Protein 6HFO (pdb70)

Nearest PDB structures (foldseek):
  6hfo-assembly1_A  TM=1.007E+00  e=9.402E-34  Homo sapiens
  6hfm-assembly1_A  TM=7.634E-01  e=5.425E-09  Saccharomyces cerevisiae
  6hft-assembly1_A  TM=7.660E-01  e=8.955E-09  Saccharomyces cerevisiae
  4eku-assembly1_A  TM=6.305E-01  e=1.283E-01  Homo sapiens
  3o13-assembly1_A  TM=3.654E-01  e=8.949E-01  Staphylococcus aureus subsp. aureus Mu50

Solvent-accessible surface area: 8752 Å² total; per-residue (Å²): 79,60,33,10,132,12,0,128,79,38,110,10,58,10,40,65,60,83,201,42,116,16,66,117,113,0,36,51,94,17,110,204,15,55,64,66,86,136,39,101,0,14,0,1,0,55,0,62,0,44,42,56,93,79,63,54,88,20,79,62,0,44,6,74,36,91,0,24,68,37,0,103,123,50,11,61,143,67,26,117,49,8,142,116,128,31,7,62,23,142,62,13,47,1,2,7,57,2,96,137,127,58,19,0,22,70,3,40,27,154,10,27,0,39,109,0,0,80,41,116,33,9,63,0,110,64,14,22,0,37,1,28,0,4,3,23,105,6,90,45,2,159,96,54,33,200,88,74,137,47,93,103,14,275

Organism: Homo sapiens (NCBI:txid9606)

Structure (mmCIF, N/CA/C/O backbone):
data_6HFO
#
_entry.id   6HFO
#
_cell.length_a   94.680
_cell.length_b   42.800
_cell.length_c   43.090
_cell.angle_alpha   90.00
_cell.angle_beta   93.63
_cell.angle_gamma   90.00
#
_symmetry.space_group_name_H-M   'C 1 2 1'
#
loop_
_entity.id
_entity.type
_entity.pdbx_description
1 polymer 'Tetratricopeptide repeat protein 4'
2 non-polymer 'PHOSPHATE ION'
3 water water
#
loop_
_atom_site.group_PDB
_atom_site.id
_atom_site.type_symbol
_atom_site.label_atom_id
_atom_site.label_alt_id
_atom_site.label_comp_id
_atom_site.label_asym_id
_atom_site.label_entity_id
_atom_site.label_seq_id
_atom_site.pdbx_PDB_ins_code
_atom_site.Cartn_x
_atom_site.Cartn_y
_atom_site.Cartn_z
_atom_site.occupancy
_atom_site.B_iso_or_equiv
_atom_site.auth_seq_id
_atom_site.auth_comp_id
_atom_site.auth_asym_id
_atom_site.auth_atom_id
_atom_site.pdbx_PDB_model_num
ATOM 1 N N . GLU A 1 4 ? -1.154 -17.996 26.630 1.00 85.77 220 GLU A N 1
ATOM 2 C CA . GLU A 1 4 ? -0.417 -16.698 26.777 1.00 83.25 220 GLU A CA 1
ATOM 3 C C . GLU A 1 4 ? 1.080 -16.924 27.027 1.00 75.27 220 GLU A C 1
ATOM 4 O O . GLU A 1 4 ? 1.534 -18.070 27.103 1.00 66.37 220 GLU A O 1
ATOM 6 N N . ALA A 1 5 ? 1.834 -15.829 27.142 1.00 68.39 221 ALA A N 1
ATOM 7 C CA . ALA A 1 5 ? 3.298 -15.873 27.262 1.00 66.54 221 ALA A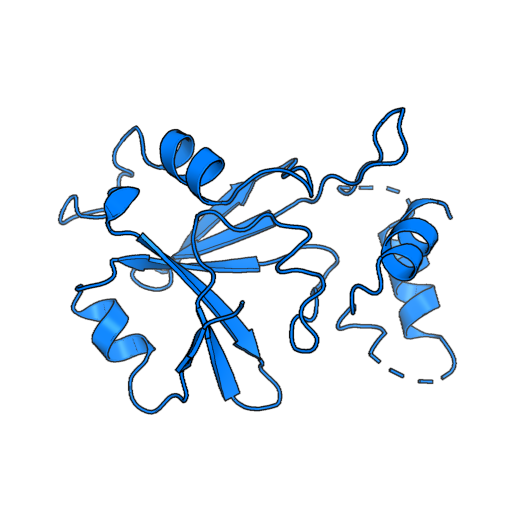 CA 1
ATOM 8 C C . ALA A 1 5 ? 3.822 -16.737 28.412 1.00 58.32 221 ALA A C 1
ATOM 9 O O . ALA A 1 5 ? 4.787 -17.479 28.233 1.00 52.69 221 ALA A O 1
ATOM 11 N N . LEU A 1 6 ? 3.186 -16.639 29.578 1.00 51.55 222 LEU A N 1
ATOM 12 C CA . LEU A 1 6 ? 3.691 -17.302 30.793 1.00 47.87 222 LEU A CA 1
ATOM 13 C C . LEU A 1 6 ? 3.697 -18.825 30.709 1.00 42.92 222 LEU A C 1
ATOM 14 O O . LEU A 1 6 ? 4.725 -19.449 30.965 1.00 40.50 222 LEU A O 1
ATOM 19 N N . LEU A 1 7 ? 2.569 -19.422 30.338 1.00 42.53 223 LEU A N 1
ATOM 20 C CA . LEU A 1 7 ? 2.485 -20.885 30.260 1.00 43.49 223 LEU A CA 1
ATOM 21 C C . LEU A 1 7 ? 3.433 -21.431 29.178 1.00 43.60 223 LEU A C 1
ATOM 22 O O . LEU A 1 7 ? 4.092 -22.451 29.389 1.00 40.60 223 LEU A O 1
ATOM 27 N N . GLN A 1 8 ? 3.517 -20.737 28.044 1.00 45.38 224 GLN A N 1
ATOM 28 C CA . GLN A 1 8 ? 4.492 -21.074 26.994 1.00 49.69 224 GLN A CA 1
ATOM 29 C C . GLN A 1 8 ? 5.931 -21.042 27.530 1.00 43.26 224 GLN A C 1
ATOM 30 O O . GLN A 1 8 ? 6.721 -21.938 27.242 1.00 37.65 224 GLN A O 1
ATOM 36 N N . ALA A 1 9 ? 6.255 -20.012 28.310 1.00 40.68 225 ALA A N 1
ATOM 37 C CA . ALA A 1 9 ? 7.587 -19.888 28.920 1.00 38.76 225 ALA A CA 1
ATOM 38 C C . ALA A 1 9 ? 7.899 -21.035 29.887 1.00 34.48 225 ALA A C 1
ATOM 39 O O . ALA A 1 9 ? 9.023 -21.524 29.915 1.00 33.24 225 ALA A O 1
ATOM 41 N N . ILE A 1 10 ? 6.903 -21.468 30.663 1.00 33.11 226 ILE A N 1
ATOM 42 C CA . ILE A 1 10 ? 7.065 -22.603 31.584 1.00 33.97 226 ILE A CA 1
ATOM 43 C C . ILE A 1 10 ? 7.330 -23.909 30.828 1.00 34.29 226 ILE A C 1
ATOM 44 O O . ILE A 1 10 ? 8.256 -24.648 31.174 1.00 32.91 226 ILE A O 1
ATOM 49 N N . LYS A 1 11 ? 6.510 -24.190 29.813 1.00 36.72 227 LYS A N 1
ATOM 50 C CA . LYS A 1 11 ? 6.674 -25.396 28.990 1.00 41.13 227 LYS A CA 1
ATOM 51 C C . LYS A 1 11 ? 8.003 -25.414 28.236 1.00 39.86 227 LYS A C 1
ATOM 52 O O . LYS A 1 11 ? 8.621 -26.472 28.104 1.00 39.65 227 LYS A O 1
ATOM 58 N N . ALA A 1 12 ? 8.444 -24.245 27.768 1.00 37.17 228 ALA A N 1
ATOM 59 C CA . ALA A 1 12 ? 9.756 -24.096 27.112 1.00 38.01 228 ALA A CA 1
ATOM 60 C C . ALA A 1 12 ? 10.929 -24.519 28.007 1.00 36.73 228 ALA A C 1
ATOM 61 O O . ALA A 1 12 ? 11.957 -24.969 27.511 1.00 38.22 228 ALA A O 1
ATOM 63 N N . ARG A 1 13 ? 10.763 -24.370 29.321 1.00 34.45 229 ARG A N 1
ATOM 64 C CA . ARG A 1 13 ? 11.764 -24.800 30.309 1.00 34.21 229 ARG A CA 1
ATOM 65 C C . ARG A 1 13 ? 11.632 -26.250 30.803 1.00 32.76 229 ARG A C 1
ATOM 66 O O . ARG A 1 13 ? 12.426 -26.684 31.640 1.00 34.18 229 ARG A O 1
ATOM 74 N N . ASN A 1 14 ? 10.655 -26.998 30.289 1.00 34.44 230 ASN A N 1
ATOM 75 C CA . ASN A 1 14 ? 10.366 -28.366 30.746 1.00 39.41 230 ASN A CA 1
ATOM 76 C C . ASN A 1 14 ? 10.169 -28.443 32.268 1.00 36.18 230 ASN A C 1
ATOM 77 O O . ASN A 1 14 ? 10.708 -29.317 32.949 1.00 40.31 230 ASN A O 1
ATOM 82 N N . ILE A 1 15 ? 9.397 -27.497 32.783 1.00 30.59 231 ILE A N 1
ATOM 83 C CA . ILE A 1 15 ? 9.028 -27.459 34.194 1.00 28.42 231 ILE A CA 1
ATOM 84 C C . ILE A 1 15 ? 7.656 -28.115 34.305 1.00 29.76 231 ILE A C 1
ATOM 85 O O . ILE A 1 15 ? 6.753 -27.794 33.540 1.00 32.77 231 ILE A O 1
ATOM 90 N N . ARG A 1 16 ? 7.517 -29.037 35.250 1.00 28.84 232 ARG A N 1
ATOM 91 C CA . ARG A 1 16 ? 6.260 -29.776 35.436 1.00 29.58 232 ARG A CA 1
ATOM 92 C C . ARG A 1 16 ? 5.328 -29.039 36.390 1.00 29.38 232 ARG A C 1
ATOM 93 O O . ARG A 1 16 ? 5.748 -28.570 37.451 1.00 27.74 232 ARG A O 1
ATOM 101 N N . LEU A 1 17 ? 4.059 -28.947 36.003 1.00 30.42 233 LEU A N 1
ATOM 102 C CA . LEU A 1 17 ? 3.025 -28.335 36.833 1.00 30.73 233 LEU A CA 1
ATOM 103 C C . LEU A 1 17 ? 2.111 -29.448 37.347 1.00 32.01 233 LEU A C 1
ATOM 104 O O . LEU A 1 17 ? 1.690 -30.314 36.573 1.00 36.16 233 LEU A O 1
ATOM 109 N N . SER A 1 18 ? 1.818 -29.412 38.651 1.00 31.31 234 SER A N 1
ATOM 110 C CA A SER A 1 18 ? 1.056 -30.473 39.318 0.50 33.98 234 SER A CA 1
ATOM 111 C CA B SER A 1 18 ? 1.053 -30.468 39.326 0.50 33.23 234 SER A CA 1
ATOM 112 C C . SER A 1 18 ? -0.357 -30.634 38.750 1.00 36.55 234 SER A C 1
ATOM 113 O O . SER A 1 18 ? -0.879 -31.747 38.687 1.00 38.27 234 SER A O 1
ATOM 118 N N . GLU A 1 19 ? -0.959 -29.526 38.323 1.00 36.93 235 GLU A N 1
ATOM 119 C CA . GLU A 1 19 ? -2.334 -29.538 37.804 1.00 41.48 235 GLU A CA 1
ATOM 120 C C . GLU A 1 19 ? -2.435 -30.155 36.395 1.00 46.69 235 GLU A C 1
ATOM 121 O O . GLU A 1 19 ? -3.484 -30.691 36.034 1.00 50.27 235 GLU A O 1
ATOM 127 N N . ALA A 1 20 ? -1.353 -30.081 35.613 1.00 50.85 236 ALA A N 1
ATOM 128 C CA . ALA A 1 20 ? -1.320 -30.607 34.238 1.00 56.67 236 ALA A CA 1
ATOM 129 C C . ALA A 1 20 ? -0.667 -31.989 34.098 1.00 63.92 236 ALA A C 1
ATOM 130 O O . ALA A 1 20 ? -0.940 -32.693 33.123 1.00 67.15 236 ALA A O 1
ATOM 132 N N . ALA A 1 21 ? 0.193 -32.367 35.047 1.00 72.85 237 ALA A N 1
ATOM 133 C CA . ALA A 1 21 ? 0.947 -33.625 34.976 1.00 79.78 237 ALA A CA 1
ATOM 134 C C . ALA A 1 21 ? 0.766 -34.448 36.249 1.00 79.19 237 ALA A C 1
ATOM 135 O O . ALA A 1 21 ? 1.370 -34.162 37.283 1.00 76.55 237 ALA A O 1
ATOM 137 N N . GLU A 1 30 ? -6.117 -34.821 27.559 1.00 134.81 246 GLU A N 1
ATOM 138 C CA . GLU A 1 30 ? -7.350 -33.971 27.710 1.00 132.53 246 GLU A CA 1
ATOM 139 C C . GLU A 1 30 ? -7.068 -32.459 27.654 1.00 107.21 246 GLU A C 1
ATOM 140 O O . GLU A 1 30 ? -7.820 -31.714 27.023 1.00 101.72 246 GLU A O 1
ATOM 146 N N . GLY A 1 31 ? -5.997 -32.018 28.315 1.00 87.90 247 GLY A N 1
ATOM 147 C CA . GLY A 1 31 ? -5.576 -30.613 28.284 1.00 78.34 247 GLY A CA 1
ATOM 148 C C . GLY A 1 31 ? -6.387 -29.652 29.146 1.00 65.16 247 GLY A C 1
ATOM 149 O O . GLY A 1 31 ? -6.248 -28.436 29.009 1.00 61.55 247 GLY A O 1
ATOM 150 N N . LEU A 1 32 ? -7.223 -30.186 30.035 1.00 57.26 248 LEU A N 1
ATOM 151 C CA . LEU A 1 32 ? -8.032 -29.374 30.953 1.00 53.96 248 LEU A CA 1
ATOM 152 C C . LEU A 1 32 ? -7.166 -28.699 32.008 1.00 48.20 248 LEU A C 1
ATOM 153 O O . LEU A 1 32 ? -7.433 -27.559 32.390 1.00 45.62 248 LEU A O 1
ATOM 158 N N . GLY A 1 33 ? -6.153 -29.419 32.485 1.00 44.80 249 GLY A N 1
ATOM 159 C CA . GLY A 1 33 ? -5.151 -28.871 33.399 1.00 38.32 249 GLY A CA 1
ATOM 160 C C . GLY A 1 33 ? -4.440 -27.664 32.816 1.00 47.17 249 GLY A C 1
ATOM 161 O O . GLY A 1 33 ? -4.312 -26.638 33.483 1.00 44.55 249 GLY A O 1
ATOM 162 N N . GLU A 1 34 ? -3.990 -27.790 31.565 1.00 52.39 250 GLU A N 1
ATOM 163 C CA . GLU A 1 34 ? -3.371 -26.677 30.835 1.00 60.51 250 GLU A CA 1
ATOM 164 C C . GLU A 1 34 ? -4.319 -25.483 30.730 1.00 51.82 250 GLU A C 1
ATOM 165 O O . GLU A 1 34 ? -3.911 -24.342 30.953 1.00 50.02 250 GLU A O 1
ATOM 171 N N . LEU A 1 35 ? -5.578 -25.761 30.397 1.00 44.96 251 LEU A N 1
ATOM 172 C CA . LEU A 1 35 ? -6.601 -24.724 30.264 1.00 46.11 251 LEU A CA 1
ATOM 173 C C . LEU A 1 35 ? -6.835 -24.000 31.591 1.00 40.61 251 LEU A C 1
ATOM 174 O O . LEU A 1 35 ? -6.938 -22.773 31.622 1.00 41.76 251 LEU A O 1
ATOM 179 N N . PHE A 1 36 ? -6.903 -24.771 32.673 1.00 33.73 252 PHE A N 1
ATOM 180 C CA . PHE A 1 36 ? -6.989 -24.231 34.034 1.00 34.01 252 PHE A CA 1
ATOM 181 C C . PHE A 1 36 ? -5.784 -23.338 34.347 1.00 34.38 252 PHE A C 1
ATOM 182 O O . PHE A 1 36 ? -5.947 -22.204 34.793 1.00 36.15 252 PHE A O 1
ATOM 190 N N . LEU A 1 37 ? -4.582 -23.849 34.086 1.00 36.84 253 LEU A N 1
ATOM 191 C CA . LEU A 1 37 ? -3.350 -23.111 34.381 1.00 41.26 253 LEU A CA 1
ATOM 192 C C . LEU A 1 37 ? -3.199 -21.851 33.527 1.00 44.22 253 LEU A C 1
ATOM 193 O O . LEU A 1 37 ? -2.722 -20.823 34.015 1.00 44.64 253 LEU A O 1
ATOM 198 N N . ASP A 1 38 ? -3.613 -21.935 32.264 1.00 43.70 254 ASP A N 1
ATOM 199 C CA . ASP A 1 38 ? -3.616 -20.774 31.373 1.00 54.25 254 ASP A CA 1
ATOM 200 C C . ASP A 1 38 ? -4.502 -19.675 31.969 1.00 51.33 254 ASP A C 1
ATOM 201 O O . ASP A 1 38 ? -4.100 -18.513 32.025 1.00 52.36 254 ASP A O 1
ATOM 206 N N . GLY A 1 39 ? -5.688 -20.066 32.442 1.00 44.59 255 GLY A N 1
ATOM 207 C CA . GLY A 1 39 ? -6.601 -19.161 33.141 1.00 44.54 255 GLY A CA 1
ATOM 208 C C . GLY A 1 39 ? -6.024 -18.527 34.398 1.00 43.45 255 GLY A C 1
ATOM 209 O O . GLY A 1 39 ? -6.189 -17.325 34.616 1.00 50.79 255 GLY A O 1
ATOM 210 N N . LEU A 1 40 ? -5.354 -19.330 35.225 1.00 40.98 256 LEU A N 1
ATOM 211 C CA . LEU A 1 40 ? -4.673 -18.826 36.429 1.00 47.20 256 LEU A CA 1
ATOM 212 C C . LEU A 1 40 ? -3.596 -17.795 36.100 1.00 51.58 256 LEU A C 1
ATOM 213 O O . LEU A 1 40 ? -3.577 -16.706 36.674 1.00 55.56 256 LEU A O 1
ATOM 218 N N . SER A 1 41 ? -2.699 -18.161 35.188 1.00 54.99 257 SER A N 1
ATOM 219 C CA . SER A 1 41 ? -1.537 -17.327 34.848 1.00 62.13 257 SER A CA 1
ATOM 220 C C . SER A 1 41 ? -1.924 -15.983 34.222 1.00 71.28 257 SER A C 1
ATOM 221 O O . SER A 1 41 ? -1.290 -14.964 34.506 1.00 72.85 257 SER A O 1
ATOM 224 N N . THR A 1 42 ? -2.958 -15.990 33.381 1.00 77.61 258 THR A N 1
ATOM 225 C CA . THR A 1 42 ? -3.480 -14.769 32.763 1.00 87.52 258 THR A CA 1
ATOM 226 C C . THR A 1 42 ? -4.431 -14.045 33.713 1.00 92.19 258 THR A C 1
ATOM 227 O O . THR A 1 42 ? -4.066 -13.044 34.330 1.00 89.79 258 THR A O 1
ATOM 231 N N . ARG A 1 49 ? 1.309 -13.678 39.099 1.00 58.83 265 ARG A N 1
ATOM 232 C CA . ARG A 1 49 ? 2.415 -13.339 39.992 1.00 61.54 265 ARG A CA 1
ATOM 233 C C . ARG A 1 49 ? 3.787 -13.735 39.430 1.00 50.69 265 ARG A C 1
ATOM 234 O O . ARG A 1 49 ? 4.800 -13.196 39.861 1.00 44.02 265 ARG A O 1
ATOM 242 N N . LEU A 1 50 ? 3.816 -14.668 38.480 1.00 48.56 266 LEU A N 1
ATOM 243 C CA . LEU A 1 50 ? 5.005 -14.878 37.654 1.00 46.86 266 LEU A CA 1
ATOM 244 C C . LEU A 1 50 ? 5.191 -13.662 36.775 1.00 46.12 266 LEU A C 1
ATOM 245 O O . LEU A 1 50 ? 4.223 -12.988 36.425 1.00 46.17 266 LEU A O 1
ATOM 250 N N . SER A 1 51 ? 6.430 -13.397 36.394 1.00 43.87 267 SER A N 1
ATOM 251 C CA . SER A 1 51 ? 6.703 -12.338 35.438 1.00 46.73 267 SER A CA 1
ATOM 252 C C . SER A 1 51 ? 7.915 -12.670 34.588 1.00 44.28 267 SER A C 1
ATOM 253 O O . SER A 1 51 ? 8.775 -13.455 34.993 1.00 35.89 267 SER A O 1
ATOM 256 N N . LEU A 1 52 ? 7.947 -12.071 33.401 1.00 46.76 268 LEU A N 1
ATOM 257 C CA . LEU A 1 52 ? 9.046 -12.212 32.456 1.00 50.03 268 LEU A CA 1
ATOM 258 C C . LEU A 1 52 ? 9.881 -10.935 32.434 1.00 53.63 268 LEU A C 1
ATOM 259 O O . LEU A 1 52 ? 9.334 -9.832 32.480 1.00 55.61 268 LEU A O 1
ATOM 264 N N . ASP A 1 53 ? 11.202 -11.101 32.368 1.00 56.22 269 ASP A N 1
ATOM 265 C CA . ASP A 1 53 ? 12.151 -9.998 32.164 1.00 59.59 269 ASP A CA 1
ATOM 266 C C . ASP A 1 53 ? 12.029 -9.467 30.738 1.00 63.47 269 ASP A C 1
ATOM 267 O O . ASP A 1 53 ? 11.300 -10.025 29.912 1.00 58.36 269 ASP A O 1
ATOM 272 N N . GLY A 1 54 ? 12.762 -8.392 30.455 1.00 68.65 270 GLY A N 1
ATOM 273 C CA . GLY A 1 54 ? 12.948 -7.912 29.086 1.00 72.34 270 GLY A CA 1
ATOM 274 C C . GLY A 1 54 ? 13.659 -8.924 28.194 1.00 70.57 270 GLY A C 1
ATOM 275 O O . GLY A 1 54 ? 13.425 -8.959 26.985 1.00 73.10 270 GLY A O 1
ATOM 276 N N . GLN A 1 55 ? 14.518 -9.752 28.799 1.00 61.42 271 GLN A N 1
ATOM 277 C CA . GLN A 1 55 ? 15.251 -10.814 28.098 1.00 59.66 271 GLN A CA 1
ATOM 278 C C . GLN A 1 55 ? 14.543 -12.183 28.101 1.00 52.91 271 GLN A C 1
ATOM 279 O O . GLN A 1 55 ? 15.165 -13.195 27.764 1.00 48.88 271 GLN A O 1
ATOM 285 N N . GLY A 1 56 ? 13.260 -12.221 28.471 1.00 47.40 272 GLY A N 1
ATOM 286 C CA . GLY A 1 56 ? 12.479 -13.459 28.472 1.00 43.44 272 GLY A CA 1
ATOM 287 C C . GLY A 1 56 ? 12.755 -14.403 29.633 1.00 39.61 272 GLY A C 1
ATOM 288 O O . GLY A 1 56 ? 12.452 -15.593 29.542 1.00 37.85 272 GLY A O 1
ATOM 289 N N . ARG A 1 57 ? 13.319 -13.874 30.720 1.00 34.47 273 ARG A N 1
ATOM 290 C CA . ARG A 1 57 ? 13.640 -14.662 31.915 1.00 32.16 273 ARG A CA 1
ATOM 291 C C . ARG A 1 57 ? 12.531 -14.570 32.959 1.00 31.73 273 ARG A C 1
ATOM 292 O O . ARG A 1 57 ? 11.929 -13.519 33.156 1.00 32.82 273 ARG A O 1
ATOM 300 N N . LEU A 1 58 ? 12.306 -15.679 33.646 1.00 29.37 274 LEU A N 1
ATOM 301 C CA . LEU A 1 58 ? 11.164 -15.860 34.525 1.00 29.38 274 LEU A CA 1
ATOM 302 C C . LEU A 1 58 ? 11.540 -15.601 35.987 1.00 27.41 274 LEU A C 1
ATOM 303 O O . LEU A 1 58 ? 12.613 -16.015 36.443 1.00 26.68 274 LEU A O 1
ATOM 308 N N . SER A 1 59 ? 10.661 -14.882 36.686 1.00 26.88 275 SER A N 1
ATOM 309 C CA A SER A 1 59 ? 10.711 -14.750 38.145 0.50 28.66 275 SER A CA 1
ATOM 310 C CA B SER A 1 59 ? 10.701 -14.740 38.145 0.50 27.55 275 SER A CA 1
ATOM 311 C C . SER A 1 59 ? 9.419 -15.332 38.727 1.00 27.54 275 SER A C 1
ATOM 312 O O . SER A 1 59 ? 8.334 -15.147 38.168 1.00 29.09 275 SER A O 1
ATOM 317 N N . TRP A 1 60 ? 9.560 -16.062 39.830 1.00 24.74 276 TRP A N 1
ATOM 318 C CA . TRP A 1 60 ? 8.459 -16.799 40.431 1.00 23.78 276 TRP A CA 1
ATOM 319 C C . TRP A 1 60 ? 8.155 -16.303 41.832 1.00 24.82 276 TRP A C 1
ATOM 320 O O . TRP A 1 60 ? 9.073 -15.931 42.566 1.00 24.21 276 TRP A O 1
ATOM 331 N N . PRO A 1 61 ? 6.866 -16.342 42.228 1.00 25.72 277 PRO A N 1
ATOM 332 C CA . PRO A 1 61 ? 6.551 -16.250 43.642 1.00 25.60 277 PRO A CA 1
ATOM 333 C C . PRO A 1 61 ? 6.907 -17.584 44.295 1.00 25.12 277 PRO A C 1
ATOM 334 O O . PRO A 1 61 ? 6.563 -18.638 43.754 1.00 27.00 277 PRO A O 1
ATOM 338 N N . VAL A 1 62 ? 7.606 -17.540 45.424 1.00 23.49 278 VAL A N 1
ATOM 339 C CA . VAL A 1 62 ? 8.121 -18.753 46.063 1.00 22.08 278 VAL A CA 1
ATOM 340 C C . VAL A 1 62 ? 7.823 -18.739 47.553 1.00 22.47 278 VAL A C 1
ATOM 341 O O . VAL A 1 62 ? 7.979 -17.709 48.219 1.00 24.58 278 VAL A O 1
ATOM 345 N N . LEU A 1 63 ? 7.403 -19.893 48.061 1.00 21.45 279 LEU A N 1
ATOM 346 C CA . LEU A 1 63 ? 7.152 -20.076 49.485 1.00 22.61 279 LEU A CA 1
ATOM 347 C C . LEU A 1 63 ? 8.262 -20.895 50.115 1.00 22.43 279 LEU A C 1
ATOM 348 O O . LEU A 1 63 ? 8.604 -21.970 49.618 1.00 22.98 279 LEU A O 1
ATOM 353 N N . PHE A 1 64 ? 8.843 -20.373 51.194 1.00 22.97 280 PHE A N 1
ATOM 354 C CA . PHE A 1 64 ? 9.692 -21.171 52.068 1.00 23.21 280 PHE A CA 1
ATOM 355 C C . PHE A 1 64 ? 8.839 -21.552 53.263 1.00 23.82 280 PHE A C 1
ATOM 356 O O . PHE A 1 64 ? 8.302 -20.674 53.946 1.00 26.02 280 PHE A O 1
ATOM 364 N N . LEU A 1 65 ? 8.699 -22.853 53.498 1.00 23.42 281 LEU A N 1
ATOM 365 C CA . LEU A 1 65 ? 7.954 -23.371 54.647 1.00 24.33 281 LEU A CA 1
ATOM 366 C C . LEU A 1 65 ? 8.934 -23.834 55.710 1.00 24.35 281 LEU A C 1
ATOM 367 O O . LEU A 1 65 ? 9.929 -24.479 55.389 1.00 25.43 281 LEU A O 1
ATOM 372 N N . TYR A 1 66 ? 8.644 -23.502 56.968 1.00 25.53 282 TYR A N 1
ATOM 373 C CA . TYR A 1 66 ? 9.493 -23.849 58.108 1.00 28.05 282 TYR A CA 1
ATOM 374 C C . TYR A 1 66 ? 8.669 -24.768 59.006 1.00 30.78 282 TYR A C 1
ATOM 375 O O . TYR A 1 66 ? 8.028 -24.305 59.949 1.00 33.12 282 TYR A O 1
ATOM 384 N N . PRO A 1 67 ? 8.661 -26.077 58.700 1.00 33.39 283 PRO A N 1
ATOM 385 C CA . PRO A 1 67 ? 7.728 -26.965 59.402 1.00 35.68 283 PRO A CA 1
ATOM 386 C C . PRO A 1 67 ? 8.021 -27.202 60.891 1.00 36.43 283 PRO A C 1
ATOM 387 O O . PRO A 1 67 ? 7.140 -27.699 61.593 1.00 39.33 283 PRO A O 1
ATOM 391 N N . GLU A 1 68 ? 9.216 -26.841 61.367 1.00 37.10 284 GLU A N 1
ATOM 392 C CA . GLU A 1 68 ? 9.528 -26.891 62.806 1.00 39.90 284 GLU A CA 1
ATOM 393 C C . GLU A 1 68 ? 8.594 -26.022 63.653 1.00 40.32 284 GLU A C 1
ATOM 394 O O . GLU A 1 68 ? 8.197 -26.422 64.750 1.00 41.55 284 GLU A O 1
ATOM 400 N N . TYR A 1 69 ? 8.266 -24.838 63.142 1.00 38.28 285 TYR A N 1
ATOM 401 C CA . TYR A 1 69 ? 7.453 -23.860 63.855 1.00 39.60 285 TYR A CA 1
ATOM 402 C C . TYR A 1 69 ? 6.152 -23.512 63.128 1.00 37.83 285 TYR A C 1
ATOM 403 O O . TYR A 1 69 ? 5.472 -22.567 63.516 1.00 38.78 285 TYR A O 1
ATOM 412 N N . ALA A 1 70 ? 5.797 -24.281 62.096 1.00 37.39 286 ALA A N 1
ATOM 413 C CA . ALA A 1 70 ? 4.630 -23.987 61.257 1.00 38.49 286 ALA A CA 1
ATOM 414 C C . ALA A 1 70 ? 4.601 -22.519 60.811 1.00 36.64 286 ALA A C 1
ATOM 415 O O . ALA A 1 70 ? 3.581 -21.836 60.925 1.00 38.87 286 ALA A O 1
ATOM 417 N N . GLN A 1 71 ? 5.745 -22.045 60.317 1.00 33.26 287 GLN A N 1
ATOM 418 C CA . GLN A 1 71 ? 5.883 -20.688 59.811 1.00 32.33 287 GLN A CA 1
ATOM 419 C C . GLN A 1 71 ? 6.226 -20.754 5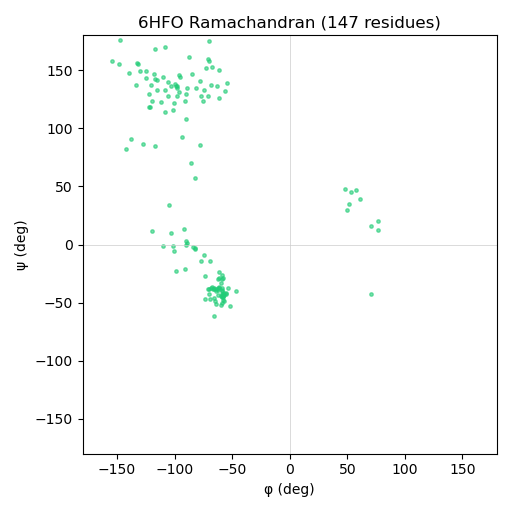8.331 1.00 29.62 287 GLN A C 1
ATOM 420 O O . GLN A 1 71 ? 6.543 -21.823 57.811 1.00 28.36 287 GLN A O 1
ATOM 426 N N . SER A 1 72 ? 6.144 -19.610 57.663 1.00 29.91 288 SER A N 1
ATOM 427 C CA . SER A 1 72 ? 6.524 -19.506 56.248 1.00 30.11 288 SER A CA 1
ATOM 428 C C . SER A 1 72 ? 6.941 -18.095 55.869 1.00 29.38 288 SER A C 1
ATOM 429 O O . SER A 1 72 ? 6.576 -17.130 56.536 1.00 33.03 288 SER A O 1
ATOM 432 N N . ASP A 1 73 ? 7.708 -17.995 54.790 1.00 29.37 289 ASP A N 1
ATOM 433 C CA . ASP A 1 73 ? 8.079 -16.719 54.179 1.00 31.08 289 ASP A CA 1
ATOM 434 C C . ASP A 1 73 ? 7.668 -16.776 52.712 1.00 30.06 289 ASP A C 1
ATOM 435 O O . ASP A 1 73 ? 7.780 -17.824 52.067 1.00 28.95 289 ASP A O 1
ATOM 440 N N . PHE A 1 74 ? 7.204 -15.645 52.192 1.00 31.66 290 PHE A N 1
ATOM 441 C CA . PHE A 1 74 ? 6.825 -15.510 50.793 1.00 32.72 290 PHE A CA 1
ATOM 442 C C . PHE A 1 74 ? 7.825 -14.581 50.110 1.00 31.92 290 PHE A C 1
ATOM 443 O O . PHE A 1 74 ? 8.013 -13.440 50.541 1.00 34.33 290 PHE A O 1
ATOM 451 N N . ILE A 1 75 ? 8.473 -15.084 49.060 1.00 30.25 291 ILE A N 1
ATOM 452 C CA . ILE A 1 75 ? 9.387 -14.299 48.230 1.00 30.18 291 ILE A CA 1
ATOM 453 C C . ILE A 1 75 ? 8.606 -13.940 46.971 1.00 29.54 291 ILE A C 1
ATOM 454 O O . ILE A 1 75 ? 8.241 -14.824 46.195 1.00 28.55 291 ILE A O 1
ATOM 459 N N . SER A 1 76 ? 8.371 -12.644 46.769 1.00 30.67 292 SER A N 1
ATOM 460 C CA A SER A 1 76 ? 7.489 -12.174 45.698 0.50 32.14 292 SER A CA 1
ATOM 461 C CA B SER A 1 76 ? 7.497 -12.163 45.696 0.50 32.58 292 SER A CA 1
ATOM 462 C C . SER A 1 76 ? 8.060 -12.390 44.299 1.00 32.57 292 SER A C 1
ATOM 463 O O . SER A 1 76 ? 7.308 -12.697 43.370 1.00 34.09 292 SER A O 1
ATOM 468 N N . ALA A 1 77 ? 9.376 -12.225 44.149 1.00 31.44 293 ALA A N 1
ATOM 469 C CA . ALA A 1 77 ? 10.024 -12.320 42.838 1.00 32.09 293 ALA A CA 1
ATOM 470 C C . ALA A 1 77 ? 11.388 -13.009 42.929 1.00 30.35 293 ALA A C 1
ATOM 471 O O . ALA A 1 77 ? 12.431 -12.364 42.994 1.00 34.84 293 ALA A O 1
ATOM 473 N N . PHE A 1 78 ? 11.352 -14.333 42.935 1.00 25.26 294 PHE A N 1
ATOM 474 C CA . PHE A 1 78 ? 12.555 -15.165 42.985 1.00 23.28 294 PHE A CA 1
ATOM 475 C C . PHE A 1 78 ? 12.941 -15.394 41.526 1.00 22.85 294 PHE A C 1
ATOM 476 O O . PHE A 1 78 ? 12.269 -16.137 40.807 1.00 21.99 294 PHE A O 1
ATOM 484 N N . HIS A 1 79 ? 14.019 -14.752 41.085 1.00 22.42 295 HIS A N 1
ATOM 485 C CA . HIS A 1 79 ? 14.466 -14.902 39.711 1.00 21.77 295 HIS A CA 1
ATOM 486 C C . HIS A 1 79 ? 14.991 -16.314 39.487 1.00 20.99 295 HIS A C 1
ATOM 487 O O . HIS A 1 79 ? 15.704 -16.859 40.328 1.00 20.08 295 HIS A O 1
ATOM 494 N N . GLU A 1 80 ? 14.630 -16.908 38.356 1.00 21.44 296 GLU A N 1
ATOM 495 C CA . GLU A 1 80 ? 14.998 -18.296 38.077 1.00 22.28 296 GLU A CA 1
ATOM 496 C C . GLU A 1 80 ? 16.517 -18.553 38.109 1.00 20.74 296 GLU A C 1
ATOM 497 O O . GLU A 1 80 ? 16.940 -19.654 38.426 1.00 21.74 296 GLU A O 1
ATOM 503 N N . ASP A 1 81 ? 17.316 -17.533 37.785 1.00 20.93 297 ASP A N 1
ATOM 504 C CA . ASP A 1 81 ? 18.782 -17.626 37.812 1.00 22.38 297 ASP A CA 1
ATOM 505 C C . ASP A 1 81 ? 19.440 -17.255 39.143 1.00 20.66 297 ASP A C 1
ATOM 506 O O . ASP A 1 81 ? 20.673 -17.272 39.238 1.00 21.60 297 ASP A O 1
ATOM 511 N N . SER A 1 82 ? 18.644 -16.941 40.167 1.00 19.91 298 SER A N 1
ATOM 512 C CA A SER A 1 82 ? 19.164 -16.626 41.499 0.50 20.58 298 SER A CA 1
ATOM 513 C CA B SER A 1 82 ? 19.195 -16.626 41.481 0.50 20.36 298 SER A CA 1
ATOM 514 C C . SER A 1 82 ? 19.337 -17.883 42.334 1.00 20.44 298 SER A C 1
ATOM 515 O O . SER A 1 82 ? 18.639 -18.886 42.119 1.00 20.11 298 SER A O 1
ATOM 520 N N . ARG A 1 83 ? 20.261 -17.817 43.290 1.00 22.80 299 ARG A N 1
ATOM 521 C CA . ARG A 1 83 ? 20.616 -18.939 44.146 1.00 22.91 299 ARG A CA 1
ATOM 522 C C . ARG A 1 83 ? 19.861 -18.874 45.462 1.00 21.97 299 ARG A C 1
ATOM 523 O O . ARG A 1 83 ? 19.621 -17.791 46.004 1.00 22.93 299 ARG A O 1
ATOM 531 N N . PHE A 1 84 ? 19.516 -20.043 45.997 1.00 21.50 300 PHE A N 1
ATOM 532 C CA . PHE A 1 84 ? 18.813 -20.115 47.277 1.00 20.74 300 PHE A CA 1
ATOM 533 C C . PHE A 1 84 ? 19.602 -19.439 48.387 1.00 21.79 300 PHE A C 1
ATOM 534 O O . PHE A 1 84 ? 19.032 -18.703 49.191 1.00 23.34 300 PHE A O 1
ATOM 542 N N . ILE A 1 85 ? 20.914 -19.673 48.409 1.00 22.98 301 ILE A N 1
ATOM 543 C CA . ILE A 1 85 ? 21.763 -19.121 49.465 1.00 24.95 301 ILE A CA 1
ATOM 544 C C . ILE A 1 85 ? 21.700 -17.598 49.522 1.00 25.47 301 ILE A C 1
ATOM 545 O O . ILE A 1 85 ? 21.710 -17.022 50.606 1.00 29.12 301 ILE A O 1
ATOM 550 N N . ASP A 1 86 ? 21.612 -16.953 48.362 1.00 26.20 302 ASP A N 1
ATOM 551 C CA . ASP A 1 86 ? 21.566 -15.490 48.310 1.00 28.60 302 ASP A CA 1
ATOM 552 C C . ASP A 1 86 ? 20.275 -14.940 48.917 1.00 27.82 302 ASP A C 1
ATOM 553 O O . ASP A 1 86 ? 20.302 -13.902 49.572 1.00 30.42 302 ASP A O 1
ATOM 558 N N . HIS A 1 87 ? 19.161 -15.644 48.717 1.00 25.20 303 HIS A N 1
ATOM 559 C CA . HIS A 1 87 ? 17.905 -15.298 49.393 1.00 26.85 303 HIS A CA 1
ATOM 560 C C . HIS A 1 87 ? 17.961 -15.574 50.895 1.00 27.06 303 HIS A C 1
ATOM 561 O O . HIS A 1 87 ? 17.560 -14.731 51.696 1.00 30.21 303 HIS A O 1
ATOM 568 N N . LEU A 1 88 ? 18.457 -16.748 51.266 1.00 27.28 304 LEU A N 1
ATOM 569 C CA . LEU A 1 88 ? 18.553 -17.133 52.676 1.00 29.50 304 LEU A CA 1
ATOM 570 C C . LEU A 1 88 ? 19.456 -16.207 53.487 1.00 32.92 304 LEU A C 1
ATOM 571 O O . LEU A 1 88 ? 19.146 -15.913 54.641 1.00 35.20 304 LEU A O 1
ATOM 576 N N . MET A 1 89 ? 20.552 -15.746 52.880 1.00 36.93 305 MET A N 1
ATOM 577 C CA . MET A 1 89 ? 21.466 -14.783 53.519 1.00 42.03 305 MET A CA 1
ATOM 578 C C . MET A 1 89 ? 20.772 -13.481 53.904 1.00 41.50 305 MET A C 1
ATOM 579 O O . MET A 1 89 ? 21.017 -12.936 54.983 1.00 43.88 305 MET A O 1
ATOM 584 N N . VAL A 1 90 ? 19.926 -12.982 53.011 1.00 40.74 306 VAL A N 1
ATOM 585 C CA . VAL A 1 90 ? 19.163 -11.760 53.255 1.00 46.66 306 VAL A CA 1
ATOM 586 C C . VAL A 1 90 ? 18.038 -12.008 54.262 1.00 45.40 306 VAL A C 1
ATOM 587 O O . VAL A 1 90 ? 17.877 -11.241 55.211 1.00 47.53 306 VAL A O 1
ATOM 591 N N . MET A 1 91 ? 17.281 -13.084 54.061 1.00 42.18 307 MET A N 1
ATOM 592 C CA . MET A 1 91 ? 16.096 -13.375 54.879 1.00 41.86 307 MET A CA 1
ATOM 593 C C . MET A 1 91 ? 16.438 -13.693 56.328 1.00 43.00 307 MET A C 1
ATOM 594 O O . MET A 1 91 ? 15.717 -13.283 57.240 1.00 45.36 307 MET A O 1
ATOM 599 N N . PHE A 1 92 ? 17.534 -14.421 56.527 1.00 42.57 308 PHE A N 1
ATOM 600 C CA . PHE A 1 92 ? 18.018 -14.766 57.859 1.00 46.33 308 PHE A CA 1
ATOM 601 C C . PHE A 1 92 ? 19.251 -13.949 58.261 1.00 52.40 308 PHE A C 1
ATOM 602 O O . PHE A 1 92 ? 20.132 -14.442 58.971 1.00 55.62 308 PHE A O 1
ATOM 610 N N . GLY A 1 93 ? 19.297 -12.693 57.810 1.00 56.26 309 GLY A N 1
ATOM 611 C CA . GLY A 1 93 ? 20.241 -11.717 58.335 1.00 64.28 309 GLY A CA 1
ATOM 612 C C . GLY A 1 93 ? 19.866 -11.466 59.780 1.00 72.55 309 GLY A C 1
ATOM 613 O O . GLY A 1 93 ? 20.644 -11.757 60.684 1.00 75.11 309 GLY A O 1
ATOM 614 N N . GLU A 1 94 ? 18.651 -10.962 59.986 1.00 76.72 310 GLU A N 1
ATOM 615 C CA . GLU A 1 94 ? 18.082 -10.831 61.330 1.00 82.75 310 GLU A CA 1
ATOM 616 C C . GLU A 1 94 ? 17.418 -12.139 61.772 1.00 74.66 310 GLU A C 1
ATOM 617 O O . GLU A 1 94 ? 16.863 -12.872 60.951 1.00 67.57 310 GLU A O 1
ATOM 623 N N . THR A 1 95 ? 17.482 -12.422 63.071 1.00 71.07 311 THR A N 1
ATOM 624 C CA . THR A 1 95 ? 16.820 -13.591 63.652 1.00 71.31 311 THR A CA 1
ATOM 625 C C . THR A 1 95 ? 15.306 -13.361 63.653 1.00 64.24 311 THR A C 1
ATOM 626 O O . THR A 1 95 ? 14.849 -12.327 64.144 1.00 57.52 311 THR A O 1
ATOM 630 N N . PRO A 1 96 ? 14.522 -14.316 63.108 1.00 60.08 312 PRO A N 1
ATOM 631 C CA . PRO A 1 96 ? 13.068 -14.164 63.211 1.00 59.33 312 PRO A CA 1
ATOM 632 C C . PRO A 1 96 ? 12.582 -14.430 64.640 1.00 55.25 312 PRO A C 1
ATOM 633 O O . PRO A 1 96 ? 13.211 -15.192 65.376 1.00 46.75 312 PRO A O 1
ATOM 637 N N . SER A 1 97 ? 11.473 -13.800 65.019 1.00 57.30 313 SER A N 1
ATOM 638 C CA . SER A 1 97 ? 10.928 -13.903 66.384 1.00 63.32 313 SER A CA 1
ATOM 639 C C . SER A 1 97 ? 10.716 -15.351 66.852 1.00 55.40 313 SER A C 1
ATOM 640 O O . SER A 1 97 ? 10.943 -15.672 68.019 1.00 52.23 313 SER A O 1
ATOM 643 N N . TRP A 1 98 ? 10.294 -16.207 65.923 1.00 48.05 314 TRP A N 1
ATOM 644 C CA . TRP A 1 98 ? 10.018 -17.625 66.197 1.00 45.01 314 TRP A CA 1
ATOM 645 C C . TRP A 1 98 ? 11.254 -18.533 66.319 1.00 42.33 314 TRP A C 1
ATOM 646 O O . TRP A 1 98 ? 11.132 -19.668 66.782 1.00 43.67 314 TRP A O 1
ATOM 657 N N . ASP A 1 99 ? 12.423 -18.056 65.889 1.00 42.71 315 ASP A N 1
ATOM 658 C CA . ASP A 1 99 ? 13.671 -18.817 66.006 1.00 43.42 315 ASP A CA 1
ATOM 659 C C . ASP A 1 99 ? 14.164 -18.725 67.453 1.00 48.95 315 ASP A C 1
ATOM 660 O O . ASP A 1 99 ? 15.002 -17.883 67.788 1.00 47.17 315 ASP A O 1
ATOM 665 N N . LEU A 1 100 ? 13.647 -19.620 68.293 1.00 53.36 316 LEU A N 1
ATOM 666 C CA . LEU A 1 100 ? 13.850 -19.552 69.749 1.00 56.87 316 LEU A CA 1
ATOM 667 C C . LEU A 1 100 ? 15.285 -19.875 70.168 1.00 57.55 316 LEU A C 1
ATOM 668 O O . LEU A 1 100 ? 15.849 -19.199 71.033 1.00 57.80 316 LEU A O 1
ATOM 673 N N . GLU A 1 101 ? 15.861 -20.906 69.552 1.00 55.73 317 GLU A N 1
ATOM 674 C CA . GLU A 1 101 ? 17.247 -21.315 69.815 1.00 63.77 317 GLU A CA 1
ATOM 675 C C . GLU A 1 101 ? 18.286 -20.497 69.031 1.00 60.48 317 GLU A C 1
ATOM 676 O O . GLU A 1 101 ? 19.490 -20.706 69.206 1.00 57.99 317 GLU A O 1
ATOM 682 N N . GLN A 1 102 ? 17.823 -19.582 68.173 1.00 61.15 318 GLN A N 1
ATOM 683 C CA . GLN A 1 102 ? 18.685 -18.669 67.420 1.00 64.34 318 GLN A CA 1
ATOM 684 C C . GLN A 1 102 ? 19.635 -19.450 66.495 1.00 57.07 318 GLN A C 1
ATOM 685 O O . GLN A 1 102 ? 20.798 -19.080 66.315 1.00 55.26 318 GLN A O 1
ATOM 691 N N . LYS A 1 103 ? 19.099 -20.519 65.900 1.00 47.66 319 LYS A N 1
ATOM 692 C CA . LYS A 1 103 ? 19.877 -21.502 65.140 1.00 46.88 319 LYS A CA 1
ATOM 693 C C . LYS A 1 103 ? 19.632 -21.471 63.624 1.00 43.74 319 LYS A C 1
ATOM 694 O O . LYS A 1 103 ? 20.267 -22.233 62.893 1.00 40.46 319 LYS A O 1
ATOM 700 N N . TYR A 1 104 ? 18.735 -20.602 63.150 1.00 40.18 320 TYR A N 1
ATOM 701 C CA . TYR A 1 104 ? 18.444 -20.494 61.711 1.00 39.08 320 TYR A CA 1
ATOM 702 C C . TYR A 1 104 ? 19.447 -19.540 61.059 1.00 41.66 320 TYR A C 1
ATOM 703 O O . TYR A 1 104 ? 19.106 -18.427 60.650 1.00 41.82 320 TYR A O 1
ATOM 712 N N . CYS A 1 105 ? 20.691 -20.006 60.981 1.00 45.23 321 CYS A N 1
ATOM 713 C CA . CYS A 1 105 ? 21.791 -19.268 60.371 1.00 48.40 321 CYS A CA 1
ATOM 714 C C . CYS A 1 105 ? 21.944 -19.808 58.956 1.00 47.41 321 CYS A C 1
ATOM 715 O O . CYS A 1 105 ? 21.958 -21.028 58.786 1.00 43.77 321 CYS A O 1
ATOM 718 N N . PRO A 1 106 ? 22.088 -18.923 57.943 1.00 49.61 322 PRO A N 1
ATOM 719 C CA . PRO A 1 106 ? 22.154 -19.369 56.536 1.00 51.41 322 PRO A CA 1
ATOM 720 C C . PRO A 1 106 ? 23.093 -20.550 56.279 1.00 51.30 322 PRO A C 1
ATOM 721 O O . PRO A 1 106 ? 22.754 -21.444 55.509 1.00 48.98 322 PRO A O 1
ATOM 725 N N . ASP A 1 107 ? 24.246 -20.544 56.948 1.00 55.48 323 ASP A N 1
ATOM 726 C CA . ASP A 1 107 ? 25.261 -21.598 56.820 1.00 61.09 323 ASP A CA 1
ATOM 727 C C . ASP A 1 107 ? 24.770 -22.997 57.212 1.00 54.12 323 ASP A C 1
ATOM 728 O O . ASP A 1 107 ? 25.222 -23.987 56.636 1.00 57.41 323 ASP A O 1
ATOM 733 N N . ASN A 1 108 ? 23.862 -23.072 58.186 1.00 44.52 324 ASN A N 1
ATOM 734 C CA . ASN A 1 108 ? 23.359 -24.350 58.702 1.00 46.11 324 ASN A CA 1
ATOM 735 C C . ASN A 1 108 ? 21.970 -24.739 58.167 1.00 40.56 324 ASN A C 1
ATOM 736 O O . ASN A 1 108 ? 21.458 -25.802 58.512 1.00 39.46 324 ASN A O 1
ATOM 741 N N . LEU A 1 109 ? 21.361 -23.902 57.327 1.00 35.97 325 LEU A N 1
ATOM 742 C CA . LEU A 1 109 ? 20.032 -24.217 56.784 1.00 34.54 325 LEU A CA 1
ATOM 743 C C . LEU A 1 109 ? 20.127 -25.232 55.658 1.00 34.33 325 LEU A C 1
ATOM 744 O O . LEU A 1 109 ? 21.058 -25.185 54.848 1.00 36.74 325 LEU A O 1
ATOM 749 N N . GLU A 1 110 ? 19.170 -26.155 55.638 1.00 31.64 326 GLU A N 1
ATOM 750 C CA . GLU A 1 110 ? 19.009 -27.117 54.565 1.00 32.15 326 GLU A CA 1
ATOM 751 C C . GLU A 1 110 ? 17.663 -26.888 53.898 1.00 28.10 326 GLU A C 1
ATOM 752 O O . GLU A 1 110 ? 16.686 -26.565 54.571 1.00 27.82 326 GLU A O 1
ATOM 758 N N . VAL A 1 11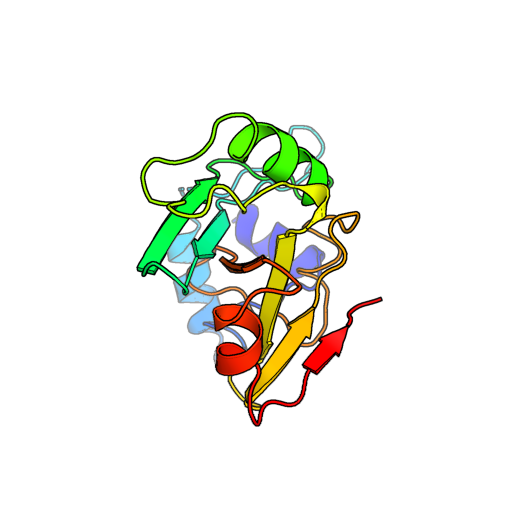1 ? 17.637 -27.051 52.577 1.00 24.99 327 VAL A N 1
ATOM 759 C CA . VAL A 1 111 ? 16.451 -26.834 51.747 1.00 24.08 327 VAL A CA 1
ATOM 760 C C . VAL A 1 111 ? 16.043 -28.165 51.130 1.00 22.98 327 VAL A C 1
ATOM 761 O O . VAL A 1 111 ? 16.892 -28.882 50.595 1.00 23.79 327 VAL A O 1
ATOM 765 N N . TYR A 1 112 ? 14.752 -28.480 51.204 1.00 22.35 328 TYR A N 1
ATOM 766 C CA . TYR A 1 112 ? 14.196 -29.720 50.677 1.00 22.52 328 TYR A CA 1
ATOM 767 C C . TYR A 1 112 ? 12.939 -29.467 49.856 1.00 22.77 328 TYR A C 1
ATOM 768 O O . TYR A 1 112 ? 12.251 -28.459 50.044 1.00 24.25 328 TYR A O 1
ATOM 777 N N . PHE A 1 113 ? 12.634 -30.396 48.956 1.00 22.19 329 PHE A N 1
ATOM 778 C CA . PHE A 1 113 ? 11.282 -30.530 48.422 1.00 23.58 329 PHE A CA 1
ATOM 779 C C . PHE A 1 113 ? 10.830 -31.983 48.474 1.00 25.20 329 PHE A C 1
ATOM 780 O O . PHE A 1 113 ? 11.653 -32.902 48.496 1.00 25.24 329 PHE A O 1
ATOM 788 N N . GLU A 1 114 ? 9.515 -32.176 48.510 1.00 27.27 330 GLU A N 1
ATOM 789 C CA . GLU A 1 114 ? 8.931 -33.509 48.553 1.00 31.17 330 GLU A CA 1
ATOM 790 C C . GLU A 1 114 ? 8.482 -33.950 47.163 1.00 31.79 330 GLU A C 1
ATOM 791 O O . GLU A 1 114 ? 7.895 -33.171 46.404 1.00 33.36 330 GLU A O 1
ATOM 797 N N . ASP A 1 115 ? 8.790 -35.203 46.844 1.00 33.86 331 ASP A N 1
ATOM 798 C CA . ASP A 1 115 ? 8.178 -35.916 45.737 1.00 35.96 331 ASP A CA 1
ATOM 799 C C . ASP A 1 115 ? 7.011 -36.667 46.373 1.00 38.37 331 ASP A C 1
ATOM 800 O O . ASP A 1 115 ? 7.170 -37.781 46.876 1.00 37.09 331 ASP A O 1
ATOM 805 N N . GLU A 1 116 ? 5.843 -36.030 46.355 1.00 41.45 332 GLU A N 1
ATOM 806 C CA . GLU A 1 116 ? 4.690 -36.492 47.133 1.00 45.66 332 GLU A CA 1
ATOM 807 C C . GLU A 1 116 ? 4.141 -37.846 46.685 1.00 46.87 332 GLU A C 1
ATOM 808 O O . GLU A 1 116 ? 3.760 -38.655 47.528 1.00 49.50 332 GLU A O 1
ATOM 814 N N . ASP A 1 117 ? 4.129 -38.098 45.376 1.00 50.10 333 ASP A N 1
ATOM 815 C CA . ASP A 1 117 ? 3.654 -39.381 44.830 1.00 54.91 333 ASP A CA 1
ATOM 816 C C . ASP A 1 117 ? 4.481 -40.584 45.298 1.00 53.76 333 ASP A C 1
ATOM 817 O O . ASP A 1 117 ? 3.927 -41.659 45.526 1.00 51.20 333 ASP A O 1
ATOM 822 N N . ARG A 1 118 ? 5.795 -40.403 45.435 1.00 51.32 334 ARG A N 1
ATOM 823 C CA . ARG A 1 118 ? 6.688 -41.476 45.892 1.00 52.19 334 ARG A CA 1
ATOM 824 C C . ARG A 1 118 ? 7.078 -41.384 47.370 1.00 48.35 334 ARG A C 1
ATOM 825 O O . ARG A 1 118 ? 7.734 -42.291 47.879 1.00 51.53 334 ARG A O 1
ATOM 833 N N . ALA A 1 119 ? 6.674 -40.304 48.046 1.00 43.95 335 ALA A N 1
ATOM 834 C CA . ALA A 1 119 ? 6.982 -40.069 49.464 1.00 50.22 335 ALA A CA 1
ATOM 835 C C . ALA A 1 119 ? 8.494 -40.055 49.724 1.00 47.36 335 ALA A C 1
ATOM 836 O O . ALA A 1 119 ? 8.997 -40.688 50.657 1.00 48.77 335 ALA A O 1
ATOM 838 N N . GLU A 1 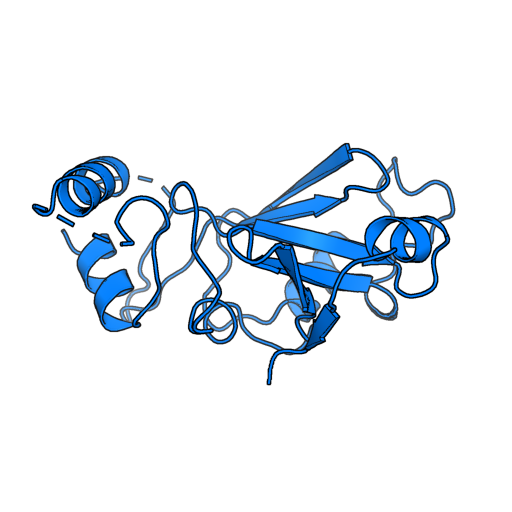120 ? 9.203 -39.323 48.872 1.00 39.82 336 GLU A N 1
ATOM 839 C CA . GLU A 1 120 ? 10.653 -39.191 48.954 1.00 38.75 336 GLU A CA 1
ATOM 840 C C . GLU A 1 120 ? 10.977 -37.707 49.019 1.00 36.10 336 GLU A C 1
ATOM 841 O O . GLU A 1 120 ? 10.229 -36.886 48.482 1.00 36.94 336 GLU A O 1
ATOM 847 N N . LEU A 1 121 ? 12.070 -37.376 49.704 1.00 31.65 337 LEU A N 1
ATOM 848 C CA . LEU A 1 121 ? 12.537 -35.995 49.84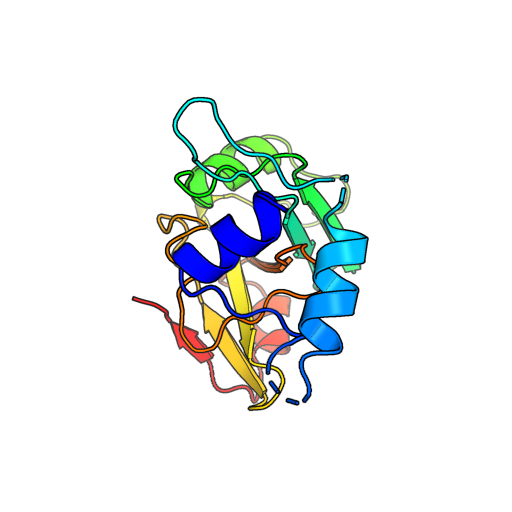6 1.00 30.42 337 LEU A CA 1
ATOM 849 C C . LEU A 1 121 ? 13.823 -35.787 49.062 1.00 27.27 337 LEU A C 1
ATOM 850 O O . LEU A 1 121 ? 14.673 -36.678 49.007 1.00 26.49 337 LEU A O 1
ATOM 855 N N . TYR A 1 122 ? 13.959 -34.598 48.480 1.00 24.78 338 TYR A N 1
ATOM 856 C CA . TYR A 1 122 ? 15.152 -34.197 47.758 1.00 24.74 338 TYR A CA 1
ATOM 857 C C . TYR A 1 122 ? 15.754 -32.972 48.423 1.00 23.30 338 TYR A C 1
ATOM 858 O O . TYR A 1 122 ? 15.071 -31.961 48.583 1.00 24.12 338 TYR A O 1
ATOM 867 N N . ARG A 1 123 ? 17.021 -33.083 48.813 1.00 22.63 339 ARG A N 1
ATOM 868 C CA . ARG A 1 123 ? 17.797 -31.976 49.349 1.00 23.02 339 ARG A CA 1
ATOM 869 C C . ARG A 1 123 ? 18.346 -31.117 48.202 1.00 22.95 339 ARG A C 1
ATOM 870 O O . ARG A 1 123 ? 18.871 -31.639 47.210 1.00 22.98 339 ARG A O 1
ATOM 878 N N . VAL A 1 124 ? 18.214 -29.803 48.358 1.00 22.05 340 VAL A N 1
ATOM 879 C CA . VAL A 1 124 ? 18.632 -28.832 47.361 1.00 22.24 340 VAL A CA 1
ATOM 880 C C . VAL A 1 124 ? 19.863 -28.131 47.902 1.00 23.26 340 VAL A C 1
ATOM 881 O O . VAL A 1 124 ? 19.757 -27.421 48.901 1.00 24.37 340 VAL A O 1
ATOM 885 N N . PRO A 1 125 ? 21.033 -28.315 47.253 1.00 26.68 341 PRO A N 1
ATOM 886 C CA . PRO A 1 125 ? 22.204 -27.529 47.642 1.00 27.45 341 PRO A CA 1
ATOM 887 C C . PRO A 1 125 ? 21.883 -26.041 47.563 1.00 26.47 341 PRO A C 1
ATOM 888 O O . PRO A 1 125 ? 21.308 -25.593 46.566 1.00 25.55 341 PRO A O 1
ATOM 892 N N . ALA A 1 126 ? 22.227 -25.285 48.602 1.00 26.78 342 ALA A N 1
ATOM 893 C CA . ALA A 1 126 ? 21.853 -23.864 48.651 1.00 28.65 342 ALA A CA 1
ATOM 894 C C . ALA A 1 126 ? 22.446 -23.024 47.495 1.00 26.95 342 ALA A C 1
ATOM 895 O O . ALA A 1 126 ? 21.873 -22.005 47.130 1.00 25.60 342 ALA A O 1
ATOM 897 N N . LYS A 1 127 ? 23.556 -23.469 46.898 1.00 27.08 343 LYS A N 1
ATOM 898 C CA . LYS A 1 127 ? 24.126 -22.792 45.720 1.00 27.90 343 LYS A CA 1
ATOM 899 C C . LYS A 1 127 ? 23.354 -23.028 44.412 1.00 25.79 343 LYS A C 1
ATOM 900 O O . LYS A 1 127 ? 23.658 -22.382 43.404 1.00 27.41 343 LYS 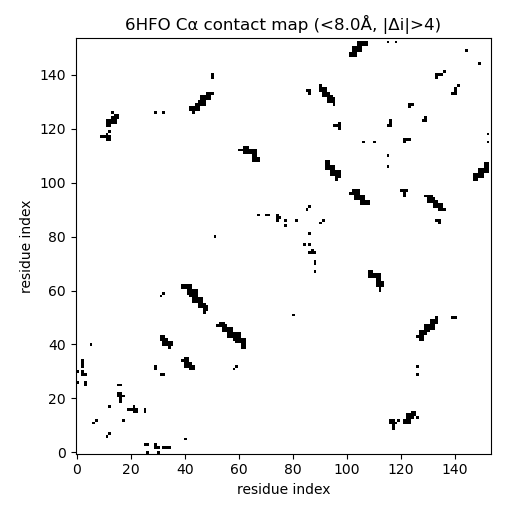A O 1
ATOM 906 N N . SER A 1 128 ? 22.382 -23.951 44.417 1.00 23.11 344 SER A N 1
ATOM 907 C CA . SER A 1 128 ? 21.524 -24.194 43.257 1.00 22.67 344 SER A CA 1
ATOM 908 C C . SER A 1 128 ? 20.719 -22.956 42.894 1.00 21.54 344 SER A C 1
ATOM 909 O O . SER A 1 128 ? 20.366 -22.165 43.770 1.00 21.42 344 SER A O 1
ATOM 912 N N . THR A 1 129 ? 20.404 -22.810 41.612 1.00 20.72 345 THR A N 1
ATOM 913 C CA . THR A 1 129 ? 19.421 -21.815 41.191 1.00 20.74 345 THR A CA 1
ATOM 914 C C . THR A 1 129 ? 18.021 -22.404 41.243 1.00 19.68 345 THR A C 1
ATOM 915 O O . THR A 1 129 ? 17.839 -23.627 41.243 1.00 19.50 345 THR A O 1
ATOM 919 N N . LEU A 1 130 ? 17.029 -21.523 41.264 1.00 18.92 346 LEU A N 1
ATOM 920 C CA . LEU A 1 130 ? 15.636 -21.963 41.195 1.00 17.89 346 LEU A CA 1
ATOM 921 C C . LEU A 1 130 ? 15.372 -22.749 39.908 1.00 18.56 346 LEU A C 1
ATOM 922 O O . LEU A 1 130 ? 14.748 -23.816 39.943 1.00 19.49 346 LEU A O 1
ATOM 927 N N . LEU A 1 131 ? 15.868 -22.261 38.775 1.00 20.07 347 LEU A N 1
ATOM 928 C CA . LEU A 1 131 ? 15.656 -22.979 37.512 1.00 21.35 347 LEU A CA 1
ATOM 929 C C . LEU A 1 131 ? 16.178 -24.414 37.560 1.00 21.41 347 LEU A C 1
ATOM 930 O O . LEU A 1 131 ? 15.493 -25.331 37.109 1.00 21.75 347 LEU A O 1
ATOM 935 N N . GLN A 1 132 ? 17.374 -24.598 38.123 1.00 21.81 348 GLN A N 1
ATOM 936 C CA . GLN A 1 132 ? 17.985 -25.922 38.258 1.00 23.27 348 GLN A CA 1
ATOM 937 C C . GLN A 1 132 ? 17.083 -26.884 39.029 1.00 22.84 348 GLN A C 1
ATOM 938 O O . GLN A 1 132 ? 16.921 -28.036 38.618 1.00 24.54 348 GLN A O 1
ATOM 944 N N . VAL A 1 133 ? 16.455 -26.402 40.103 1.00 21.69 349 VAL A N 1
ATOM 945 C CA A VAL A 1 133 ? 15.572 -27.273 40.893 0.50 21.25 349 VAL A CA 1
ATOM 946 C CA B VAL A 1 133 ? 15.547 -27.224 40.913 0.50 21.00 349 VAL A CA 1
ATOM 947 C C . VAL A 1 133 ? 14.231 -27.511 40.187 1.00 20.58 349 VAL A C 1
ATOM 948 O O . VAL A 1 133 ? 13.748 -28.651 40.172 1.00 21.90 349 VAL A O 1
ATOM 955 N N . LEU A 1 134 ? 13.647 -26.469 39.589 1.00 20.30 350 LEU A N 1
ATOM 956 C CA . LEU A 1 134 ? 12.378 -26.609 38.869 1.00 21.68 350 LEU A CA 1
ATOM 957 C C . LEU A 1 134 ? 12.469 -27.573 37.685 1.00 22.17 350 LEU A C 1
ATOM 958 O O . LEU A 1 134 ? 11.474 -28.229 37.326 1.00 24.73 350 LEU A O 1
ATOM 963 N N . GLN A 1 135 ? 13.658 -27.678 37.097 1.00 22.44 351 GLN A N 1
ATOM 964 C CA . GLN A 1 135 ? 13.888 -28.596 35.988 1.00 25.33 351 GLN A CA 1
ATOM 965 C C . GLN A 1 135 ? 14.155 -30.040 36.420 1.00 26.84 351 GLN A C 1
ATOM 966 O O . GLN A 1 135 ? 14.247 -30.922 35.561 1.00 31.12 351 GLN A O 1
ATOM 972 N N . HIS A 1 136 ? 14.237 -30.298 37.725 1.00 25.67 352 HIS A N 1
ATOM 973 C CA . HIS A 1 136 ? 14.375 -31.664 38.216 1.00 26.63 352 HIS A CA 1
ATOM 974 C C . HIS A 1 136 ? 13.134 -32.486 37.845 1.00 28.16 352 HIS A C 1
ATOM 975 O O . HIS A 1 136 ? 12.001 -32.014 37.973 1.00 25.93 352 HIS A O 1
ATOM 982 N N . GLN A 1 137 ? 13.361 -33.716 37.387 1.00 30.01 353 GLN A N 1
ATOM 983 C CA . GLN A 1 137 ? 12.274 -34.573 36.891 1.00 32.79 353 GLN A CA 1
ATOM 984 C C . GLN A 1 137 ? 11.166 -34.864 37.917 1.00 29.51 353 GLN A C 1
ATOM 985 O O . GLN A 1 137 ? 10.033 -35.135 37.528 1.00 31.55 353 GLN A O 1
ATOM 991 N N . ARG A 1 138 ? 11.497 -34.824 39.208 1.00 26.20 354 ARG A N 1
ATOM 992 C CA . ARG A 1 138 ? 10.525 -35.065 40.281 1.00 27.01 354 ARG A CA 1
ATOM 993 C C . ARG A 1 138 ? 10.028 -33.807 41.001 1.00 24.57 354 ARG A C 1
ATOM 994 O O . ARG A 1 138 ? 9.346 -33.924 42.026 1.00 24.05 354 ARG A O 1
ATOM 1002 N N . TYR A 1 139 ? 10.344 -32.616 40.478 1.00 23.14 355 TYR A N 1
ATOM 1003 C CA . TYR A 1 139 ? 9.758 -31.384 40.997 1.00 22.04 355 TYR A CA 1
ATOM 1004 C C . TYR A 1 139 ? 8.480 -31.065 40.232 1.00 22.58 355 TYR A C 1
ATOM 1005 O O . TYR A 1 139 ? 8.513 -30.906 39.013 1.00 23.75 355 TYR A O 1
ATOM 1014 N N . PHE A 1 140 ? 7.374 -30.936 40.967 1.00 23.32 356 PHE A N 1
ATOM 1015 C CA . PHE A 1 140 ? 6.086 -30.536 40.407 1.00 25.13 356 PHE A CA 1
ATOM 1016 C C . PHE A 1 140 ? 5.608 -29.273 41.115 1.00 24.03 356 PHE A C 1
ATOM 1017 O O . PHE A 1 140 ? 5.401 -29.274 42.327 1.00 27.24 356 PHE A O 1
ATOM 1025 N N . VAL A 1 141 ? 5.442 -28.197 40.352 1.00 21.39 357 VAL A N 1
ATOM 1026 C CA . VAL A 1 141 ? 5.010 -26.915 40.903 1.00 21.81 357 VAL A CA 1
ATOM 1027 C C . VAL A 1 141 ? 3.498 -26.967 41.165 1.00 22.76 357 VAL A C 1
ATOM 1028 O O . VAL A 1 141 ? 2.731 -27.316 40.267 1.00 25.24 357 VAL A O 1
ATOM 1032 N N . LYS A 1 142 ? 3.099 -26.617 42.386 1.00 24.19 358 LYS A N 1
ATOM 1033 C CA . LYS A 1 142 ? 1.682 -26.481 42.761 1.00 25.63 358 LYS A CA 1
ATOM 1034 C C . LYS A 1 142 ? 1.255 -25.018 42.749 1.00 25.27 358 LYS A C 1
ATOM 1035 O O . LYS A 1 142 ? 1.992 -24.158 43.226 1.00 24.03 358 LYS A O 1
ATOM 1041 N N . ALA A 1 143 ? 0.055 -24.751 42.222 1.00 25.12 359 ALA A N 1
ATOM 1042 C CA . ALA A 1 143 ? -0.548 -23.413 42.224 1.00 26.08 359 ALA A CA 1
ATOM 1043 C C . ALA A 1 143 ? 0.358 -22.307 41.664 1.00 25.42 359 ALA A C 1
ATOM 1044 O O . ALA A 1 143 ? 0.329 -21.167 42.134 1.00 26.10 359 ALA A O 1
ATOM 1046 N N . LEU A 1 144 ? 1.164 -22.663 40.661 1.00 24.76 360 LEU A N 1
ATOM 1047 C CA . LEU A 1 144 ? 2.174 -21.772 40.072 1.00 25.95 360 LEU A CA 1
ATOM 1048 C C . LEU A 1 144 ? 3.079 -21.093 41.114 1.00 24.50 360 LEU A C 1
ATOM 1049 O O . LEU A 1 144 ? 3.602 -19.996 40.877 1.00 25.90 360 LEU A O 1
ATOM 1054 N N . THR A 1 145 ? 3.289 -21.769 42.247 1.00 21.94 361 THR A N 1
ATOM 1055 C CA . THR A 1 145 ? 4.024 -21.201 43.375 1.00 22.27 361 THR A CA 1
ATOM 1056 C C . THR A 1 145 ? 4.964 -22.262 43.951 1.00 21.25 361 THR A C 1
ATOM 1057 O O . THR A 1 145 ? 4.580 -23.041 44.824 1.00 21.93 361 THR A O 1
ATOM 1061 N N . PRO A 1 146 ? 6.210 -22.311 43.443 1.00 20.04 362 PRO A N 1
ATOM 1062 C CA . PRO A 1 146 ? 7.180 -23.263 43.976 1.00 19.19 362 PRO A CA 1
ATOM 1063 C C . PRO A 1 146 ? 7.329 -23.114 45.484 1.00 19.32 362 PRO A C 1
ATOM 1064 O O . PRO A 1 146 ? 7.330 -21.989 46.001 1.00 21.79 362 PRO A O 1
ATOM 1068 N N . ALA A 1 147 ? 7.415 -24.245 46.171 1.00 19.40 363 ALA A N 1
ATOM 1069 C CA . ALA A 1 147 ? 7.572 -24.274 47.610 1.00 19.97 363 ALA A CA 1
ATOM 1070 C C . ALA A 1 147 ? 8.714 -25.182 48.018 1.00 19.37 363 ALA A C 1
ATOM 1071 O O . ALA A 1 147 ? 9.014 -26.181 47.350 1.00 20.57 363 ALA A O 1
ATOM 1073 N N . PHE A 1 148 ? 9.344 -24.814 49.129 1.00 19.35 364 PHE A N 1
ATOM 1074 C CA . PHE A 1 148 ? 10.485 -25.521 49.668 1.00 19.61 364 PHE A CA 1
ATOM 1075 C C . PHE A 1 148 ? 10.373 -25.590 51.176 1.00 20.90 364 PHE A C 1
ATOM 1076 O O . PHE A 1 148 ? 9.818 -24.697 51.808 1.00 22.90 364 PHE A O 1
ATOM 1084 N N . LEU A 1 149 ? 10.892 -26.679 51.721 1.00 22.28 365 LEU A N 1
ATOM 1085 C CA . LEU A 1 149 ? 10.946 -26.903 53.153 1.00 23.28 365 LEU A CA 1
ATOM 1086 C C . LEU A 1 149 ? 12.331 -26.515 53.612 1.00 23.78 365 LEU A C 1
ATOM 1087 O O . LEU A 1 149 ? 13.326 -26.974 53.046 1.00 25.95 365 LEU A O 1
ATOM 1092 N N . VAL A 1 150 ? 12.404 -25.656 54.619 1.00 24.17 366 VAL A N 1
ATOM 1093 C CA . VAL A 1 150 ? 13.683 -25.167 55.110 1.00 24.29 366 VAL A CA 1
ATOM 1094 C C . VAL A 1 150 ? 13.775 -25.513 56.585 1.00 27.07 366 VAL A C 1
ATOM 1095 O O . VAL A 1 150 ? 12.848 -25.232 57.351 1.00 28.68 366 VAL A O 1
ATOM 1099 N N . CYS A 1 151 ? 14.890 -26.126 56.977 1.00 29.68 367 CYS A N 1
ATOM 1100 C CA . CYS A 1 151 ? 15.134 -26.441 58.383 1.00 33.66 367 CYS A CA 1
ATOM 1101 C C . CYS A 1 151 ? 16.624 -26.372 58.700 1.00 34.99 367 CYS A C 1
ATOM 1102 O O . CYS A 1 151 ? 17.443 -26.125 57.814 1.00 34.12 367 CYS A O 1
ATOM 1105 N N . VAL A 1 152 ? 16.968 -26.559 59.969 1.00 36.05 368 VAL A N 1
ATOM 1106 C CA . VAL A 1 152 ? 18.362 -26.498 60.406 1.00 39.53 368 VAL A CA 1
ATOM 1107 C C . VAL A 1 152 ? 18.954 -27.905 60.312 1.00 41.88 368 VAL A C 1
ATOM 1108 O O . VAL A 1 152 ? 18.376 -28.858 60.832 1.00 41.86 368 VAL A O 1
ATOM 1112 N N . GLY A 1 153 ? 20.111 -28.015 59.659 1.00 43.74 369 GLY A N 1
ATOM 1113 C CA . GLY A 1 153 ? 20.701 -29.306 59.289 1.00 49.13 369 GLY A CA 1
ATOM 1114 C C . GLY A 1 153 ? 20.842 -30.328 60.403 1.00 55.08 369 GLY A C 1
ATOM 1115 O O . GLY A 1 153 ? 20.363 -31.459 60.279 1.00 60.66 369 GLY A O 1
ATOM 1116 N N . SER A 1 154 ? 21.479 -29.920 61.498 1.00 56.27 370 SER A N 1
ATOM 1117 C CA . SER A 1 154 ? 21.760 -30.825 62.621 1.00 63.85 370 SER A CA 1
ATOM 1118 C C . SER A 1 154 ? 20.660 -30.877 63.691 1.00 63.47 370 SER A C 1
ATOM 1119 O O . SER A 1 154 ? 20.787 -31.626 64.657 1.00 63.45 370 SER A O 1
ATOM 1122 N N . SER A 1 155 ? 19.579 -30.117 63.516 1.00 62.35 371 SER A N 1
ATOM 1123 C CA . SER A 1 155 ? 18.604 -29.898 64.591 1.00 64.49 371 SER A CA 1
ATOM 1124 C C . SER A 1 155 ? 17.768 -31.136 64.947 1.00 66.47 371 SER A C 1
ATOM 1125 O O . SER A 1 155 ? 17.637 -32.048 64.124 1.00 61.71 371 SER A O 1
ATOM 1128 N N . PRO A 1 156 ? 17.202 -31.165 66.179 1.00 69.42 372 PRO A N 1
ATOM 1129 C CA . PRO A 1 156 ? 16.270 -32.229 66.589 1.00 68.51 372 PRO A CA 1
ATOM 1130 C C . PRO A 1 156 ? 15.068 -32.405 65.662 1.00 63.26 372 PRO A C 1
ATOM 1131 O O . PRO A 1 156 ? 14.678 -33.538 65.375 1.00 59.69 372 PRO A O 1
ATOM 1135 N N . PHE A 1 157 ? 14.484 -31.298 65.208 1.00 60.60 373 PHE A N 1
ATOM 1136 C CA . PHE A 1 157 ? 13.322 -31.368 64.326 1.00 62.15 373 PHE A CA 1
ATOM 1137 C C . PHE A 1 157 ? 13.650 -31.994 62.967 1.00 62.80 373 PHE A C 1
ATOM 1138 O O . PHE A 1 157 ? 12.894 -32.833 62.468 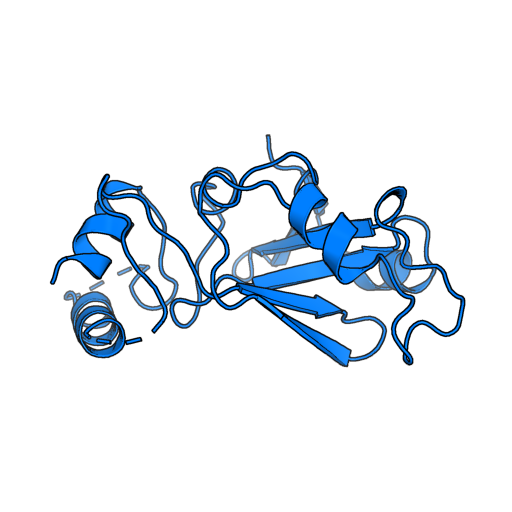1.00 56.60 373 PHE A O 1
ATOM 1146 N N . CYS A 1 158 ? 14.756 -31.560 62.364 1.00 66.06 374 CYS A N 1
ATOM 1147 C CA . CYS A 1 158 ? 15.199 -32.097 61.073 1.00 70.89 374 CYS A CA 1
ATOM 1148 C C . CYS A 1 158 ? 15.432 -33.610 61.137 1.00 73.36 374 CYS A C 1
ATOM 1149 O O . CYS A 1 158 ? 15.102 -34.325 60.193 1.00 73.80 374 CYS A O 1
ATOM 1152 N N . LYS A 1 159 ? 15.990 -34.084 62.253 1.00 76.64 375 LYS A N 1
ATOM 1153 C CA . LYS A 1 159 ? 16.118 -35.522 62.524 1.00 78.94 375 LYS A CA 1
ATOM 1154 C C . LYS A 1 159 ? 14.751 -36.217 62.479 1.00 77.57 375 LYS A C 1
ATOM 1155 O O . LYS A 1 159 ? 14.594 -37.240 61.811 1.00 73.7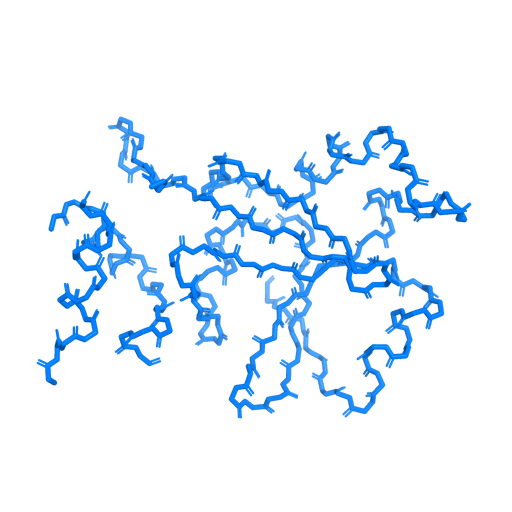0 375 LYS A O 1
ATOM 1161 N N . ASN A 1 160 ? 13.771 -35.641 63.176 1.00 78.75 376 ASN A N 1
ATOM 1162 C CA . ASN A 1 160 ? 12.419 -36.216 63.267 1.00 82.36 376 ASN A CA 1
ATOM 1163 C C . ASN A 1 160 ? 11.620 -36.129 61.964 1.00 79.95 376 ASN A C 1
ATOM 1164 O O . ASN A 1 160 ? 10.881 -37.060 61.633 1.00 76.74 376 ASN A O 1
ATOM 1169 N N . PHE A 1 161 ? 11.757 -35.019 61.240 1.00 77.46 377 PHE A N 1
ATOM 1170 C CA . PHE A 1 161 ? 11.015 -34.812 59.989 1.00 76.51 377 PHE A CA 1
ATOM 1171 C C . PHE A 1 161 ? 11.466 -35.750 58.860 1.00 71.28 377 PHE A C 1
ATOM 1172 O O . PHE A 1 161 ? 10.637 -36.222 58.077 1.00 70.26 377 PHE A O 1
ATOM 1180 N N . LEU A 1 162 ? 12.772 -36.011 58.787 1.00 67.03 378 LEU A N 1
ATOM 1181 C CA . LEU A 1 162 ? 13.345 -36.933 57.798 1.00 68.27 378 LEU A CA 1
ATOM 1182 C C . LEU A 1 162 ? 13.287 -38.408 58.233 1.00 73.03 378 LEU A C 1
ATOM 1183 O O . LEU A 1 162 ? 13.710 -39.286 57.478 1.00 66.90 378 LEU A O 1
ATOM 1188 N N . ARG A 1 163 ? 12.774 -38.672 59.440 1.00 77.84 379 ARG A N 1
ATOM 1189 C CA . ARG A 1 163 ? 12.676 -40.024 60.006 1.00 83.40 379 ARG A CA 1
ATOM 1190 C C . ARG A 1 163 ? 11.792 -40.916 59.139 1.00 76.08 379 ARG A C 1
ATOM 1191 O O . ARG A 1 163 ? 10.654 -40.558 58.831 1.00 72.72 379 ARG A O 1
ATOM 1199 N N . GLY A 1 164 ? 12.333 -42.064 58.735 1.00 75.97 380 GLY A N 1
ATOM 1200 C CA . GLY A 1 164 ? 11.602 -43.034 57.922 1.00 80.72 380 GLY A CA 1
ATOM 1201 C C . GLY A 1 164 ? 11.330 -42.624 56.484 1.00 74.99 380 GLY A C 1
ATOM 1202 O O . GLY A 1 164 ? 10.489 -43.236 55.823 1.00 72.17 380 GLY A O 1
ATOM 1203 N N . ARG A 1 165 ? 12.040 -41.606 55.996 1.00 67.70 381 ARG A N 1
ATOM 1204 C CA . ARG A 1 165 ? 11.876 -41.110 54.632 1.00 62.89 381 ARG A CA 1
ATOM 1205 C C . ARG A 1 165 ? 13.155 -41.353 53.845 1.00 52.50 381 ARG A C 1
ATOM 1206 O O . ARG A 1 165 ? 14.254 -41.224 54.386 1.00 49.63 381 ARG A O 1
ATOM 1214 N N . LYS A 1 166 ? 13.000 -41.720 52.574 1.00 46.58 382 LYS A N 1
ATOM 1215 C CA . LYS A 1 166 ? 14.122 -41.800 51.642 1.00 47.35 382 LYS A CA 1
ATOM 1216 C C . LYS A 1 166 ? 14.497 -40.371 51.263 1.00 40.90 382 LYS A C 1
ATOM 1217 O O . LYS A 1 166 ? 13.640 -39.617 50.797 1.00 37.21 382 LYS A O 1
ATOM 1223 N N . VAL A 1 167 ? 15.762 -40.010 51.482 1.00 36.19 383 VAL A N 1
ATOM 1224 C CA . VAL A 1 167 ? 16.251 -38.649 51.251 1.00 34.19 383 VAL A CA 1
ATOM 1225 C C . VAL A 1 167 ? 17.392 -38.684 50.237 1.00 32.99 383 VAL A C 1
ATOM 1226 O O . VAL A 1 167 ? 18.423 -39.305 50.480 1.00 36.25 383 VAL A O 1
ATOM 1230 N N . TYR A 1 168 ? 17.182 -38.017 49.105 1.00 28.14 384 TYR A N 1
ATOM 1231 C CA . TYR A 1 168 ? 18.172 -37.889 48.051 1.00 27.07 384 TYR A CA 1
ATOM 1232 C C . TYR A 1 168 ? 18.702 -36.462 48.028 1.00 26.01 384 TYR A C 1
ATOM 1233 O O . TYR A 1 168 ? 18.152 -35.569 48.684 1.00 27.53 384 TYR A O 1
ATOM 1242 N N . GLN A 1 169 ? 19.763 -36.244 47.263 1.00 23.98 385 GLN A N 1
ATOM 1243 C CA . GLN A 1 169 ? 20.219 -34.890 46.965 1.00 24.11 385 GLN A CA 1
ATOM 1244 C C . GLN A 1 169 ? 20.194 -34.669 45.465 1.00 24.49 385 GLN A C 1
ATOM 1245 O O . GLN A 1 169 ? 20.611 -35.539 44.721 1.00 27.72 385 GLN A O 1
ATOM 1251 N N . ILE A 1 170 ? 19.716 -33.506 45.016 1.00 24.59 386 ILE A N 1
ATOM 1252 C CA . ILE A 1 170 ? 19.746 -33.195 43.577 1.00 25.99 386 ILE A CA 1
ATOM 1253 C C . ILE A 1 170 ? 21.189 -32.932 43.137 1.00 29.01 386 ILE A C 1
ATOM 1254 O O . ILE A 1 170 ? 22.050 -32.620 43.970 1.00 29.53 386 ILE A O 1
ATOM 1259 N N . ARG A 1 171 ? 21.452 -33.041 41.837 1.00 31.93 387 ARG A N 1
ATOM 1260 C CA . ARG A 1 171 ? 22.760 -32.640 41.299 1.00 38.48 387 ARG A CA 1
ATOM 1261 C C . ARG A 1 171 ? 22.911 -31.118 41.402 1.00 39.99 387 ARG A C 1
ATOM 1262 O O . ARG A 1 171 ? 23.959 -30.609 41.814 1.00 51.30 387 ARG A O 1
#

GO terms:
  GO:0005634 nucleus (C, IDA)
  GO:0005737 cytoplasm (C, IDA)
  GO:0045087 innate immune response (P, IMP)
  GO:0051607 defense response to virus (P, IMP)
  GO:0005515 protein binding (F, IPI)
  GO:0045111 intermediate filament cytoskeleton (C, IDA)

B-factor: mean 43.7, std 20.8, range [17.89, 147.0]

InterPro domains:
  IPR011990 Tetratricopeptide-like helical domain superfamily [G3DSA:1.25.40.10] (77-208)
  IPR011990 Tetratricopeptide-like helical domain superfamily [SSF48452] (78-192)
  IPR019734 Tetratricopeptide repeat [SM00028] (79-112)
  IPR019734 Tetratricopeptide repeat [SM00028] (117-150)
  IPR019734 Tetratricopeptide repeat [SM00028] (151-184)
  IPR044059 Cns1/TTC4, wheel domain [PF18972] (270-357)

Foldseek 3Di:
DLPLVLCVVLVFAAPQQCVCVSVVVVVVLVCLWDADPVRWIWAWEKEAAVVQRDIDIDSTQTQADFQLVVLCVVVVDPDPSNPVNQSHSVQKWKWDALPVVQAIETEDRRDGNSLVSNPPSDHHYSRYHYIYMDGNVDPVVCVVCPPHHYYYRD

Sequence (154 aa):
EALLQAIKARNIRLSSEAAEGLGELFLDGLSTRLSLDGQGRLSSWPVLFLYPEYAQSDFISSAFHEDSSRFIDHLMVMFGETPSWDLEQKYCPDNLEVYFEDEDRAELYRVPAKSTLLQVVLQHQRYFVKALTPAFLVCVGSSPFCKNFLRGRKVYQIR

Secondary structure (DSSP, 8-state):
-HHHHHHHHTT-EETTT---HHHHHHHHHH---EE-TTS-EEEEEEEEETTTTEEEEEEEEETTSBHHHHHHHHTSSPPTT-TTS---GGGEEEEEEETTTTEEEEE-TT-BHHHHHTSTT-EESTT--EEEEEETTSHHHHHHTTT-EEEE--

Radius of gyration: 16.03 Å; Cα contacts (8 Å, |Δi|>4): 269; chains: 1; bounding box: 33×35×43 Å